Protein AF-A0A8T5A012-F1 (afdb_monomer_lite)

Radius of gyration: 18.13 Å; chains: 1; bounding box: 47×26×45 Å

Secondary structure (DSSP, 8-state):
--EEE-TTS-EEETTTTEEE-PPPTTS-HHHHHHHHHHHHHHHHHHHHHHHHHHHHHH---HHHHHHHHHHHHHHHHHHHHHHHHHT-

Sequence (88 aa):
PPLFQLKSGEIWCAKCQKRVVIVSEAEGEAAVKRELVWESLETTLIDKLSTMNDLLYSEADPERVKGIAEAISLLLGSIERLRRVRKS

pLDDT: mean 86.44, std 11.65, range [52.91, 98.38]

Foldseek 3Di:
DDWDQDPVRWIADPVVRDTDDDADPVQDPVNVVVVVVLVVVLVVLVVVLVVLVVVLVPDDDPVVNVVSVVVNVVSVVVNVVSVVVVVD

Structure (mmCIF, N/CA/C/O backbone):
data_AF-A0A8T5A012-F1
#
_entry.id   AF-A0A8T5A012-F1
#
loop_
_atom_site.group_PDB
_atom_site.id
_atom_site.type_symbol
_atom_site.label_atom_id
_atom_site.label_alt_id
_atom_site.label_comp_id
_atom_site.label_asym_id
_atom_site.label_entity_id
_atom_site.label_seq_id
_atom_site.pdbx_PDB_ins_code
_atom_site.Cartn_x
_atom_site.Cartn_y
_atom_site.Cartn_z
_atom_site.occupancy
_atom_site.B_iso_or_equiv
_atom_site.auth_seq_id
_atom_site.auth_comp_id
_atom_site.auth_asym_id
_atom_site.auth_atom_id
_atom_site.pdbx_PDB_model_num
ATOM 1 N N . PRO A 1 1 ? -30.885 -8.094 11.646 1.00 58.66 1 PRO A N 1
ATOM 2 C CA . PRO A 1 1 ? -30.286 -8.756 10.457 1.00 58.66 1 PRO A CA 1
ATOM 3 C C . PRO A 1 1 ? -29.203 -9.726 10.937 1.00 58.66 1 PRO A C 1
ATOM 5 O O . PRO A 1 1 ? -28.604 -9.412 11.962 1.00 58.66 1 PRO A O 1
ATOM 8 N N . PRO A 1 2 ? -28.971 -10.874 10.277 1.00 73.12 2 PRO A N 1
ATOM 9 C CA . PRO A 1 2 ? -27.975 -11.833 10.745 1.00 73.12 2 PRO A CA 1
ATOM 10 C C . PRO A 1 2 ? -26.568 -11.233 10.637 1.00 73.12 2 PRO A C 1
ATOM 12 O O . PRO A 1 2 ? -26.186 -10.698 9.592 1.00 73.12 2 PRO A O 1
ATOM 15 N N . LEU A 1 3 ? -25.839 -11.290 11.748 1.00 76.94 3 LEU A N 1
ATOM 16 C CA . LEU A 1 3 ? -24.427 -10.940 11.845 1.00 76.94 3 LEU A CA 1
ATOM 17 C C . LEU A 1 3 ? -23.622 -12.239 11.812 1.00 76.94 3 LEU A C 1
ATOM 19 O O . LEU A 1 3 ? -23.978 -13.198 12.493 1.00 76.94 3 LEU A O 1
ATOM 23 N N . PHE A 1 4 ? -22.558 -12.266 11.018 1.00 81.19 4 PHE A N 1
ATOM 24 C CA . PHE A 1 4 ? -21.675 -13.420 10.874 1.00 81.19 4 PHE A CA 1
ATOM 25 C C . PHE A 1 4 ? -20.309 -13.072 11.440 1.00 81.19 4 PHE A C 1
ATOM 27 O O . PHE A 1 4 ? -19.777 -12.021 11.107 1.00 81.19 4 PHE A O 1
ATOM 34 N N . GLN A 1 5 ? -19.726 -13.944 12.254 1.00 79.56 5 GLN A N 1
ATOM 35 C CA . GLN A 1 5 ? -18.325 -13.814 12.637 1.00 79.56 5 GLN A CA 1
ATOM 36 C C . GLN A 1 5 ? -17.472 -14.599 11.638 1.00 79.56 5 GLN A C 1
ATOM 38 O O . GLN A 1 5 ? -17.646 -15.808 11.474 1.00 79.56 5 GLN A O 1
ATOM 43 N N . LEU A 1 6 ? -16.592 -13.904 10.923 1.00 81.62 6 LEU A N 1
ATOM 44 C CA . LEU A 1 6 ? -15.638 -14.514 10.004 1.00 81.62 6 LEU A CA 1
ATOM 45 C C . LEU A 1 6 ? -14.520 -15.207 10.790 1.00 81.62 6 LEU A C 1
ATOM 47 O O . LEU A 1 6 ? -14.250 -14.876 11.944 1.00 81.62 6 LEU A O 1
ATOM 51 N N . LYS A 1 7 ? -13.815 -16.144 10.145 1.00 74.38 7 LYS A N 1
ATOM 52 C CA . LYS A 1 7 ? -12.643 -16.814 10.743 1.00 74.38 7 LYS A CA 1
ATOM 53 C C . LYS A 1 7 ? -11.503 -15.841 11.082 1.00 74.38 7 LYS A C 1
ATOM 55 O O . LYS A 1 7 ? -10.675 -16.168 11.920 1.00 74.38 7 LYS A O 1
ATOM 60 N N . SER A 1 8 ? -11.486 -14.659 10.459 1.00 73.25 8 SER A N 1
ATOM 61 C CA . SER A 1 8 ? -10.593 -13.537 10.781 1.00 73.25 8 SER A CA 1
ATOM 62 C C . SER A 1 8 ? -10.923 -12.852 12.116 1.00 73.25 8 SER A C 1
ATOM 64 O O . SER A 1 8 ? -10.138 -12.036 12.583 1.00 73.25 8 SER A O 1
ATOM 66 N N . GLY A 1 9 ? -12.074 -13.157 12.732 1.00 75.94 9 GLY A N 1
ATOM 67 C CA . GLY A 1 9 ? -12.578 -12.496 13.940 1.00 75.94 9 GLY A CA 1
ATOM 68 C C . GLY A 1 9 ? -13.494 -11.298 13.664 1.00 75.94 9 GLY A C 1
ATOM 69 O O . GLY A 1 9 ? -14.110 -10.776 14.590 1.00 75.94 9 GLY A O 1
ATOM 70 N N . GLU A 1 10 ? -13.641 -10.885 12.404 1.00 78.88 10 GLU A N 1
ATOM 71 C CA . GLU A 1 10 ? -14.481 -9.752 12.004 1.00 78.88 10 GLU A CA 1
ATOM 72 C C . GLU A 1 10 ? -15.973 -10.099 12.031 1.00 78.88 10 GLU A C 1
ATOM 74 O O . GLU A 1 10 ? -16.374 -11.194 11.633 1.00 78.88 10 GLU A O 1
ATOM 79 N N . ILE A 1 11 ? -16.817 -9.145 12.433 1.00 82.62 11 ILE A N 1
ATOM 80 C CA . ILE A 1 11 ? -18.272 -9.286 12.331 1.00 82.62 11 ILE A CA 1
ATOM 81 C C . ILE A 1 11 ? -18.730 -8.683 11.001 1.00 82.62 11 ILE A C 1
ATOM 83 O O . ILE A 1 11 ? -18.431 -7.536 10.680 1.00 82.62 11 ILE A O 1
ATOM 87 N N . TRP A 1 12 ? -19.474 -9.448 10.212 1.00 83.38 12 TRP A N 1
ATOM 88 C CA . TRP A 1 12 ? -19.956 -9.077 8.889 1.00 83.38 12 TRP A CA 1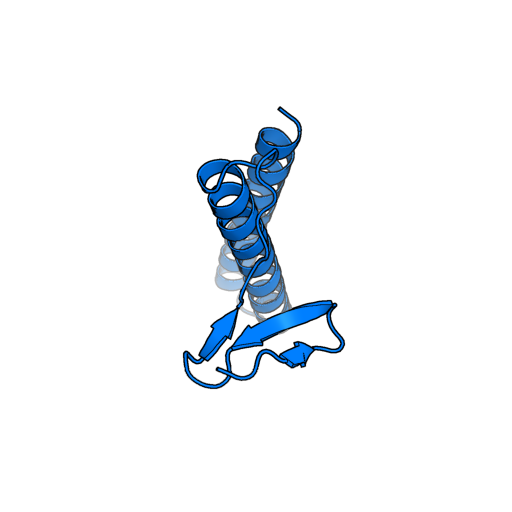
ATOM 89 C C . TRP A 1 12 ? -21.482 -9.067 8.845 1.00 83.38 12 TRP A C 1
ATOM 91 O O . TRP A 1 12 ? -22.143 -10.024 9.254 1.00 83.38 12 TRP A O 1
ATOM 101 N N . CYS A 1 13 ? -22.069 -7.998 8.306 1.00 80.31 13 CYS A N 1
ATOM 102 C CA . CYS A 1 13 ? -23.500 -7.960 8.016 1.00 80.31 13 CYS A CA 1
ATOM 103 C C . CYS A 1 13 ? -23.737 -8.341 6.552 1.00 80.31 13 CYS A C 1
ATOM 105 O O . CYS A 1 13 ? -23.530 -7.521 5.658 1.00 80.31 13 CYS A O 1
ATOM 107 N N . ALA A 1 14 ? -24.249 -9.550 6.297 1.00 76.50 14 ALA A N 1
ATOM 108 C CA . ALA A 1 14 ? -24.522 -10.016 4.932 1.00 76.50 14 ALA A CA 1
ATOM 109 C C . ALA A 1 14 ? -25.593 -9.182 4.204 1.00 76.50 14 ALA A C 1
ATOM 111 O O . ALA A 1 14 ? -25.567 -9.075 2.983 1.00 76.50 14 ALA A O 1
ATOM 112 N N . LYS A 1 15 ? -26.511 -8.545 4.948 1.00 76.06 15 LYS A N 1
ATOM 113 C CA . LYS A 1 15 ? -27.555 -7.679 4.372 1.00 76.06 15 LYS A CA 1
ATOM 114 C C . LYS A 1 15 ? -27.001 -6.340 3.872 1.00 76.06 15 LYS A C 1
ATOM 116 O O . LYS A 1 15 ? -27.496 -5.806 2.890 1.00 76.06 15 LYS A O 1
ATOM 121 N N . CYS A 1 16 ? -26.018 -5.781 4.574 1.00 79.25 16 CYS A N 1
ATOM 122 C CA . CYS A 1 16 ? -25.441 -4.472 4.258 1.00 79.25 16 CYS A CA 1
ATOM 123 C C . CYS A 1 16 ? -24.098 -4.568 3.526 1.00 79.25 16 CYS A C 1
ATOM 125 O O . CYS A 1 16 ? -23.553 -3.528 3.176 1.00 79.25 16 CYS A O 1
ATOM 127 N N . GLN A 1 17 ? -23.557 -5.783 3.368 1.00 75.69 17 GLN A N 1
ATOM 128 C CA . GLN A 1 17 ? -22.239 -6.061 2.790 1.00 75.69 17 GLN A CA 1
ATOM 129 C C . GLN A 1 17 ? -21.125 -5.185 3.383 1.00 75.69 17 GLN A C 1
ATOM 131 O O . GLN A 1 17 ? -20.297 -4.633 2.667 1.00 75.69 17 GLN A O 1
ATOM 136 N N . LYS A 1 18 ? -21.127 -5.031 4.712 1.00 78.38 18 LYS A N 1
ATOM 137 C CA . LYS A 1 18 ? -20.142 -4.212 5.427 1.00 78.38 18 LYS A CA 1
ATOM 138 C C . LYS A 1 18 ? -19.658 -4.882 6.707 1.00 78.38 18 LYS A C 1
ATOM 140 O O . LYS A 1 18 ? -20.428 -5.597 7.363 1.00 78.38 18 LYS A O 1
ATOM 145 N N . ARG A 1 19 ? -18.411 -4.573 7.080 1.00 78.31 19 ARG A N 1
ATOM 146 C CA . ARG A 1 19 ? -17.823 -4.889 8.389 1.00 78.31 19 ARG A CA 1
ATOM 147 C C . ARG A 1 19 ? -18.588 -4.129 9.477 1.00 78.31 19 ARG A C 1
ATOM 149 O O . ARG A 1 19 ? -18.887 -2.943 9.338 1.00 78.31 19 ARG A O 1
ATOM 156 N N . VAL A 1 20 ? -18.954 -4.843 10.531 1.00 79.06 20 VAL A N 1
ATOM 157 C CA . VAL A 1 20 ? -19.638 -4.349 11.725 1.00 79.06 20 VAL A CA 1
ATOM 158 C C . VAL A 1 20 ? -18.648 -4.418 12.874 1.00 79.06 20 VAL A C 1
ATOM 160 O O . VAL A 1 20 ? -17.936 -5.406 13.029 1.00 79.06 20 VAL A O 1
ATOM 163 N N . VAL A 1 21 ? -18.607 -3.364 13.679 1.00 74.69 21 VAL A N 1
ATOM 164 C CA . VAL A 1 21 ? -17.742 -3.282 14.855 1.00 74.69 21 VAL A CA 1
ATOM 165 C C . VAL A 1 21 ? -18.629 -2.961 16.045 1.00 74.69 21 VAL A C 1
ATOM 167 O O . VAL A 1 21 ? -19.481 -2.076 15.954 1.00 74.69 21 VAL A O 1
ATOM 170 N N . ILE A 1 22 ? -18.485 -3.734 17.121 1.00 71.50 22 ILE A N 1
ATOM 171 C CA . ILE A 1 22 ? -19.2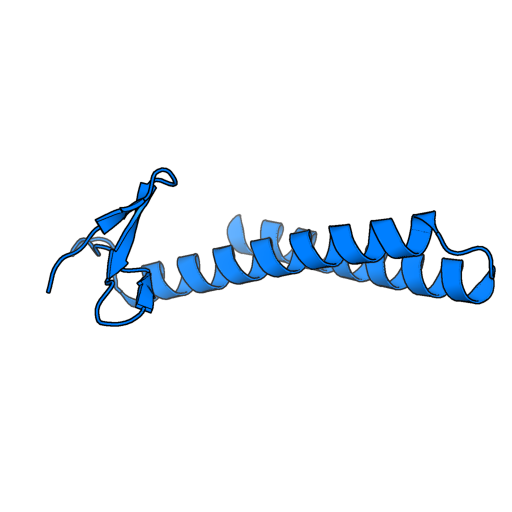05 -3.498 18.372 1.00 71.50 22 ILE A CA 1
ATOM 172 C C . ILE A 1 22 ? -18.397 -2.466 19.146 1.00 71.50 22 ILE A C 1
ATOM 174 O O . ILE A 1 22 ? -17.223 -2.685 19.422 1.00 71.50 22 ILE A O 1
ATOM 178 N N . VAL A 1 23 ? -19.029 -1.338 19.446 1.00 65.62 23 VAL A N 1
ATOM 179 C CA . VAL A 1 23 ? -18.414 -0.218 20.153 1.00 65.62 23 VAL A CA 1
ATOM 180 C C . VAL A 1 23 ? -18.878 -0.273 21.604 1.00 65.62 23 VAL A C 1
ATOM 182 O O . VAL A 1 23 ? -20.083 -0.333 21.857 1.00 65.62 23 VAL A O 1
ATOM 185 N N . SER A 1 24 ? -17.940 -0.300 22.550 1.00 63.56 24 SER A N 1
ATOM 186 C CA . SER A 1 24 ? -18.256 -0.164 23.974 1.00 63.56 24 SER A CA 1
ATOM 187 C C . SER A 1 24 ? -18.479 1.313 24.325 1.00 63.56 24 SER A C 1
ATOM 189 O O . SER A 1 24 ? -17.881 2.186 23.709 1.00 63.56 24 SER A O 1
ATOM 191 N N . GLU A 1 25 ? -19.311 1.629 25.322 1.00 64.38 25 GLU A N 1
ATOM 192 C CA . GLU A 1 25 ? -19.555 3.027 25.746 1.00 64.38 25 GLU A CA 1
ATOM 193 C C . GLU A 1 25 ? -18.265 3.772 26.156 1.00 64.38 25 GLU A C 1
ATOM 195 O O . GLU A 1 25 ? -18.188 4.994 26.044 1.00 64.38 25 GLU A O 1
ATOM 200 N N . ALA A 1 26 ? -17.240 3.034 26.597 1.00 62.22 26 ALA A N 1
ATOM 201 C CA . ALA A 1 26 ? -15.928 3.565 26.964 1.00 62.22 26 ALA A CA 1
ATOM 202 C C . ALA A 1 26 ? -15.051 3.925 25.746 1.00 62.22 26 ALA A C 1
ATOM 204 O O . ALA A 1 26 ? -14.214 4.824 25.825 1.00 62.22 26 ALA A O 1
ATOM 205 N N . GLU A 1 27 ? -15.246 3.253 24.612 1.00 62.09 27 GLU A N 1
ATOM 206 C CA . GLU A 1 27 ? -14.541 3.507 23.357 1.00 62.09 27 GLU A CA 1
ATOM 207 C C . GLU A 1 27 ? -15.436 4.362 22.457 1.00 62.09 27 GLU A C 1
ATOM 209 O O . GLU A 1 27 ? -16.293 3.857 21.747 1.00 62.09 27 GLU A O 1
ATOM 214 N N . GLY A 1 28 ? -15.281 5.686 22.466 1.00 74.50 28 GLY A N 1
ATOM 215 C CA . GLY A 1 28 ? -16.148 6.550 21.653 1.00 74.50 28 GLY A CA 1
ATOM 216 C C . GLY A 1 28 ? -16.120 6.199 20.153 1.00 74.50 28 GLY A C 1
ATOM 217 O O . GLY A 1 28 ? -15.056 5.928 19.591 1.00 74.50 28 GLY A O 1
ATOM 218 N N . GLU A 1 29 ? -17.267 6.290 19.464 1.00 73.81 29 GLU A N 1
ATOM 219 C CA . GLU A 1 29 ? -17.406 5.958 18.028 1.00 73.81 29 GLU A CA 1
ATOM 220 C C . GLU A 1 29 ? -16.344 6.615 17.129 1.00 73.81 29 GLU A C 1
ATOM 222 O O . GLU A 1 29 ? -15.904 6.037 16.134 1.00 73.81 29 GLU A O 1
ATOM 227 N N . ALA A 1 30 ? -15.928 7.841 17.461 1.00 75.31 30 ALA A N 1
ATOM 228 C CA . ALA A 1 30 ? -14.902 8.568 16.722 1.00 75.31 30 ALA A CA 1
ATOM 229 C C . ALA A 1 30 ? -13.512 7.922 16.847 1.00 75.31 30 ALA A C 1
ATOM 231 O O . ALA A 1 30 ? -12.751 7.938 15.882 1.00 75.31 30 ALA A O 1
ATOM 232 N N . ALA A 1 31 ? -13.176 7.351 18.006 1.00 77.25 31 ALA A N 1
ATOM 233 C CA . ALA A 1 31 ? -11.918 6.640 18.212 1.00 77.25 31 ALA A CA 1
ATOM 234 C C . ALA A 1 31 ? -11.894 5.335 17.408 1.00 77.25 31 ALA A C 1
ATOM 236 O O . ALA A 1 31 ? -10.942 5.099 16.670 1.00 77.25 31 ALA A O 1
ATOM 237 N N . VAL A 1 32 ? -12.988 4.567 17.442 1.00 80.62 32 VAL A N 1
ATOM 238 C CA . VAL A 1 32 ? -13.123 3.331 16.653 1.00 80.62 32 VAL A CA 1
ATOM 239 C C . VAL A 1 32 ? -13.065 3.616 15.151 1.00 80.62 32 VAL A C 1
ATOM 241 O O . VAL A 1 32 ? -12.357 2.932 14.416 1.00 80.62 32 VAL A O 1
ATOM 244 N N . LYS A 1 33 ? -13.750 4.663 14.668 1.00 80.31 33 LYS A N 1
ATOM 245 C CA . LYS A 1 33 ? -13.661 5.075 13.255 1.00 80.31 33 LYS A CA 1
ATOM 246 C C . LYS A 1 33 ? -12.235 5.445 12.850 1.00 80.31 33 LYS A C 1
ATOM 248 O O . LYS A 1 33 ? -11.822 5.082 11.753 1.00 80.31 33 LYS A O 1
ATOM 253 N N . ARG A 1 34 ? -11.493 6.156 13.707 1.00 81.31 34 ARG A N 1
ATOM 254 C CA . ARG A 1 34 ? -10.087 6.491 13.441 1.00 81.31 34 ARG A CA 1
ATOM 255 C C . ARG A 1 34 ? -9.229 5.235 13.326 1.00 81.31 34 ARG A C 1
ATOM 257 O O . ARG A 1 34 ? -8.504 5.130 12.345 1.00 81.31 34 ARG A O 1
ATOM 264 N N . GLU A 1 35 ? -9.367 4.285 14.250 1.00 84.19 35 GLU A N 1
ATOM 265 C CA . GLU A 1 35 ? -8.603 3.030 14.214 1.00 84.19 35 GLU A CA 1
ATOM 266 C C . GLU A 1 35 ? -8.903 2.224 12.942 1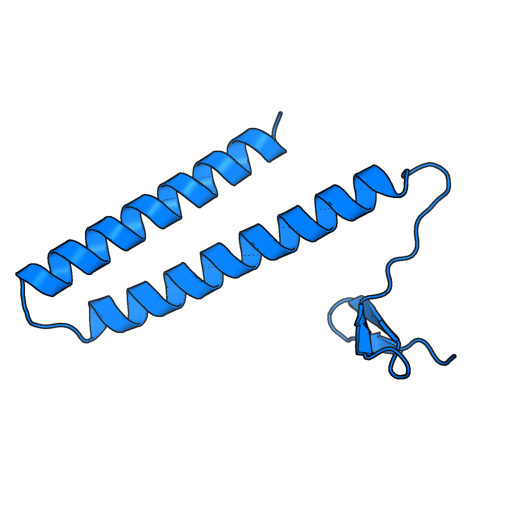.00 84.19 35 GLU A C 1
ATOM 268 O O . GLU A 1 35 ? -7.987 1.777 12.264 1.00 84.19 35 GLU A O 1
ATOM 273 N N . LEU A 1 36 ? -10.172 2.124 12.533 1.00 85.50 36 LEU A N 1
ATOM 274 C CA . LEU A 1 36 ? -10.552 1.403 11.310 1.00 85.50 36 LEU A CA 1
ATOM 275 C C . LEU A 1 36 ? -9.993 2.045 10.037 1.00 85.50 36 LEU A C 1
ATOM 277 O O . LEU A 1 36 ? -9.513 1.347 9.144 1.00 85.50 36 LEU A O 1
ATOM 281 N N . VAL A 1 37 ? -10.064 3.376 9.934 1.00 88.00 37 VAL A N 1
ATOM 282 C CA . VAL A 1 37 ? -9.464 4.106 8.806 1.00 88.00 37 VAL A CA 1
ATOM 283 C C . VAL A 1 37 ? -7.953 3.891 8.793 1.00 88.00 37 VAL A C 1
ATOM 285 O O . VAL A 1 37 ? -7.362 3.732 7.726 1.00 88.00 37 VAL A O 1
ATOM 288 N N . TRP A 1 38 ? -7.340 3.840 9.973 1.00 89.06 38 TRP A N 1
ATOM 289 C CA . TRP A 1 38 ? -5.916 3.598 10.127 1.00 89.06 38 TRP A CA 1
ATOM 290 C C . TRP A 1 38 ? -5.496 2.200 9.675 1.00 89.06 38 TRP A C 1
ATOM 292 O O . TRP A 1 38 ? -4.605 2.080 8.837 1.00 89.06 38 TRP A O 1
ATOM 302 N N . GLU A 1 39 ? -6.177 1.159 10.159 1.00 88.69 39 GLU A N 1
ATOM 303 C CA . GLU A 1 39 ? -5.970 -0.233 9.740 1.00 88.69 39 GLU A CA 1
ATOM 304 C C . GLU A 1 39 ? -6.130 -0.385 8.223 1.00 88.69 39 GLU A C 1
ATOM 306 O O . GLU A 1 39 ? -5.304 -1.014 7.556 1.00 88.69 39 GLU A O 1
ATOM 311 N N . SER A 1 40 ? -7.176 0.228 7.658 1.00 91.25 40 SER A N 1
ATOM 312 C CA . SER A 1 40 ? -7.436 0.186 6.219 1.00 91.25 40 SER A CA 1
ATOM 313 C C . SER A 1 40 ? -6.316 0.852 5.419 1.00 91.25 40 SER A C 1
ATOM 315 O O . SER A 1 40 ? -5.941 0.352 4.355 1.00 91.25 40 SER A O 1
ATOM 317 N N . LEU A 1 41 ? -5.782 1.974 5.906 1.00 93.56 41 LEU A N 1
ATOM 318 C CA . LEU A 1 41 ? -4.691 2.685 5.247 1.00 93.56 41 LEU A CA 1
ATOM 319 C C . LEU A 1 41 ? -3.377 1.900 5.334 1.00 93.56 41 LEU A C 1
ATOM 321 O O . LEU A 1 41 ? -2.677 1.792 4.329 1.00 93.56 41 LEU A O 1
ATOM 325 N N . GLU A 1 42 ? -3.066 1.314 6.494 1.00 92.31 42 GLU A N 1
ATOM 326 C CA . GLU A 1 42 ? -1.887 0.458 6.670 1.00 92.31 42 GLU A CA 1
ATOM 327 C C . GLU A 1 42 ? -1.933 -0.739 5.714 1.00 92.31 42 GLU A C 1
ATOM 329 O O . GLU A 1 42 ? -0.976 -0.976 4.976 1.00 92.31 42 GLU A O 1
ATOM 334 N N . THR A 1 43 ? -3.080 -1.420 5.653 1.00 93.62 43 THR A N 1
ATOM 335 C CA . THR A 1 43 ? -3.309 -2.552 4.740 1.00 93.62 43 THR A CA 1
ATOM 336 C C . THR A 1 43 ? -3.112 -2.131 3.281 1.00 93.62 43 THR A C 1
ATOM 338 O O . THR A 1 43 ? -2.343 -2.754 2.555 1.00 93.62 43 THR A O 1
ATOM 341 N N . THR A 1 44 ? -3.708 -1.006 2.869 1.00 96.00 44 THR A N 1
ATOM 342 C CA . THR A 1 44 ? -3.588 -0.494 1.491 1.00 96.00 44 THR A CA 1
ATOM 343 C C . THR A 1 44 ? -2.135 -0.208 1.102 1.00 96.00 44 THR A C 1
ATOM 345 O O . THR A 1 44 ? -1.716 -0.506 -0.018 1.00 96.00 44 THR A O 1
ATOM 348 N N . LEU A 1 45 ? -1.349 0.382 2.009 1.00 96.00 45 LEU A N 1
ATOM 349 C CA . LEU A 1 45 ? 0.061 0.681 1.752 1.00 96.00 45 LEU A CA 1
ATOM 350 C C . LEU A 1 45 ? 0.899 -0.598 1.620 1.00 96.00 45 LEU A C 1
ATOM 352 O O . LEU A 1 45 ? 1.769 -0.655 0.751 1.00 96.00 45 LEU A O 1
ATOM 356 N N . ILE A 1 46 ? 0.623 -1.616 2.439 1.00 95.81 46 ILE A N 1
ATOM 357 C CA . ILE A 1 46 ? 1.292 -2.924 2.370 1.00 95.81 46 ILE A CA 1
ATOM 358 C C . ILE A 1 46 ? 0.954 -3.638 1.055 1.00 95.81 46 ILE A C 1
ATOM 360 O O . ILE A 1 46 ? 1.864 -4.080 0.354 1.00 95.81 46 ILE A O 1
ATOM 364 N N . ASP A 1 47 ? -0.321 -3.684 0.667 1.00 97.44 47 ASP A N 1
ATOM 365 C CA . ASP A 1 47 ? -0.751 -4.310 -0.590 1.00 97.44 47 ASP A CA 1
ATOM 366 C C . ASP A 1 47 ? -0.118 -3.619 -1.804 1.00 97.44 47 ASP A C 1
ATOM 368 O O . ASP A 1 47 ? 0.343 -4.260 -2.759 1.00 97.44 47 ASP A O 1
ATOM 372 N N . LYS A 1 48 ? -0.028 -2.282 -1.757 1.00 97.75 48 LYS A N 1
ATOM 373 C CA . LYS A 1 48 ? 0.625 -1.517 -2.819 1.00 97.75 48 LYS A CA 1
ATOM 374 C C . LYS A 1 48 ? 2.125 -1.782 -2.870 1.00 97.75 48 LYS A C 1
ATOM 376 O O . LYS A 1 48 ? 2.667 -1.890 -3.968 1.00 97.75 48 LYS A O 1
ATOM 381 N N . LEU A 1 49 ? 2.780 -1.920 -1.717 1.00 97.56 49 LEU A N 1
ATOM 382 C CA . LEU A 1 49 ? 4.193 -2.279 -1.629 1.00 97.56 49 LEU A CA 1
ATOM 383 C C . LEU A 1 49 ? 4.455 -3.661 -2.243 1.00 97.56 49 LEU A C 1
ATOM 385 O O . LEU A 1 49 ? 5.382 -3.792 -3.037 1.00 97.56 49 LEU A O 1
ATOM 389 N N . SER A 1 50 ? 3.604 -4.652 -1.951 1.00 97.38 50 SER A N 1
ATOM 390 C CA . SER A 1 50 ? 3.677 -5.983 -2.574 1.00 97.38 50 SER A CA 1
ATOM 391 C C . SER A 1 50 ? 3.549 -5.893 -4.094 1.00 97.38 50 SER A C 1
ATOM 393 O O . SER A 1 50 ? 4.386 -6.416 -4.819 1.00 97.38 50 SER A O 1
ATOM 395 N N . THR A 1 51 ? 2.559 -5.141 -4.584 1.00 97.81 51 THR A N 1
ATOM 396 C CA . THR A 1 51 ? 2.358 -4.938 -6.029 1.00 97.81 51 THR A CA 1
ATOM 397 C C . THR A 1 51 ? 3.585 -4.299 -6.691 1.00 97.81 51 THR A C 1
ATOM 399 O O . THR A 1 51 ? 3.986 -4.694 -7.782 1.00 97.81 51 THR A O 1
ATOM 402 N N . MET A 1 52 ? 4.186 -3.288 -6.055 1.00 97.62 52 MET A N 1
ATOM 403 C CA . MET A 1 52 ? 5.389 -2.633 -6.580 1.00 97.62 52 MET A CA 1
ATOM 404 C C . MET A 1 52 ? 6.602 -3.567 -6.569 1.00 97.62 52 MET A C 1
ATOM 406 O O . MET A 1 52 ? 7.402 -3.517 -7.499 1.00 97.62 52 MET A O 1
ATOM 410 N N . ASN A 1 53 ? 6.731 -4.424 -5.554 1.00 97.50 53 ASN A N 1
ATOM 411 C CA . ASN A 1 53 ? 7.787 -5.430 -5.490 1.00 97.50 53 ASN A CA 1
ATOM 412 C C . ASN A 1 53 ? 7.688 -6.431 -6.651 1.00 97.50 53 ASN A C 1
ATOM 414 O O . ASN A 1 53 ? 8.697 -6.716 -7.293 1.00 97.50 53 ASN A O 1
ATOM 418 N N . ASP A 1 54 ? 6.481 -6.907 -6.962 1.00 98.19 54 ASP A N 1
ATOM 419 C CA . ASP A 1 54 ? 6.262 -7.829 -8.082 1.00 98.19 54 ASP A CA 1
ATOM 420 C C . ASP A 1 54 ? 6.608 -7.173 -9.428 1.00 98.19 54 ASP A C 1
ATOM 422 O O . ASP A 1 54 ? 7.258 -7.785 -10.276 1.00 98.19 54 ASP A O 1
ATOM 426 N N . LEU A 1 55 ? 6.248 -5.893 -9.604 1.00 97.81 55 LEU A N 1
ATOM 427 C CA . LEU A 1 55 ? 6.652 -5.125 -10.785 1.00 97.81 55 LEU A CA 1
ATOM 428 C C . LEU A 1 55 ? 8.172 -4.987 -10.875 1.00 97.81 55 LEU A C 1
ATOM 430 O O . LEU A 1 55 ? 8.730 -5.254 -11.936 1.00 97.81 55 LEU A O 1
ATOM 434 N N . LEU A 1 56 ? 8.832 -4.616 -9.772 1.00 97.88 56 LEU A N 1
ATOM 435 C CA . LEU A 1 56 ? 10.285 -4.454 -9.718 1.00 97.88 56 LEU A CA 1
ATOM 436 C C . LEU A 1 56 ? 11.011 -5.753 -10.079 1.00 97.88 56 LEU A C 1
ATOM 438 O O . LEU A 1 56 ? 11.988 -5.715 -10.816 1.00 97.88 56 LEU A O 1
ATOM 442 N N . TYR A 1 57 ? 10.521 -6.891 -9.582 1.00 97.50 57 TYR A N 1
ATOM 443 C CA . TYR A 1 57 ? 11.099 -8.206 -9.856 1.00 97.50 57 TYR A CA 1
ATOM 444 C C . TYR A 1 57 ? 11.092 -8.554 -11.351 1.00 97.50 57 TYR A C 1
ATOM 446 O O . TYR A 1 57 ? 12.026 -9.180 -11.847 1.00 97.50 57 TYR A O 1
ATOM 454 N N . SER A 1 58 ? 10.036 -8.159 -12.065 1.00 97.50 58 SER A N 1
ATOM 455 C CA . SER A 1 58 ? 9.852 -8.475 -13.487 1.00 97.50 58 SER A CA 1
ATOM 456 C C . SER A 1 58 ? 10.424 -7.436 -14.460 1.00 97.50 58 SER A C 1
ATOM 458 O O . SER A 1 58 ? 10.471 -7.696 -15.662 1.00 97.50 58 SER A O 1
ATOM 460 N N . GLU A 1 59 ? 10.824 -6.260 -13.974 1.00 97.81 59 GLU A N 1
ATOM 461 C CA . GLU A 1 59 ? 11.259 -5.147 -14.817 1.00 97.81 59 GLU A CA 1
ATOM 462 C C . GLU A 1 59 ? 12.746 -5.256 -15.182 1.00 97.81 59 GLU A C 1
ATOM 464 O O . GLU A 1 59 ? 13.593 -5.543 -14.338 1.00 97.81 59 GLU A O 1
ATOM 469 N N . ALA A 1 60 ? 13.066 -4.988 -16.449 1.00 96.88 60 ALA A N 1
ATOM 470 C CA . ALA A 1 60 ? 14.432 -5.037 -16.970 1.00 96.88 60 ALA A CA 1
ATOM 471 C C . ALA A 1 60 ? 14.931 -3.669 -17.455 1.00 96.88 60 ALA A C 1
ATOM 473 O O . ALA A 1 60 ? 16.140 -3.480 -17.597 1.00 96.88 60 ALA A O 1
ATOM 474 N N . ASP A 1 61 ? 14.024 -2.720 -17.712 1.00 98.19 61 ASP A N 1
ATOM 475 C CA . ASP A 1 61 ? 14.392 -1.365 -18.107 1.00 98.19 61 ASP A CA 1
ATOM 476 C C . ASP A 1 61 ? 14.949 -0.578 -16.900 1.00 98.19 61 ASP A C 1
ATOM 478 O O . ASP A 1 61 ? 14.226 -0.374 -15.919 1.00 98.19 61 ASP A O 1
ATOM 482 N N . PRO A 1 62 ? 16.212 -0.105 -16.941 1.00 97.19 62 PRO A N 1
ATOM 483 C CA . PRO A 1 62 ? 16.844 0.548 -15.793 1.00 97.19 62 PRO A CA 1
ATOM 484 C C . PRO A 1 62 ? 16.137 1.821 -15.306 1.00 97.19 62 PRO A C 1
ATOM 486 O O . PRO A 1 62 ? 16.100 2.076 -14.100 1.00 97.19 62 PRO A O 1
ATOM 489 N N .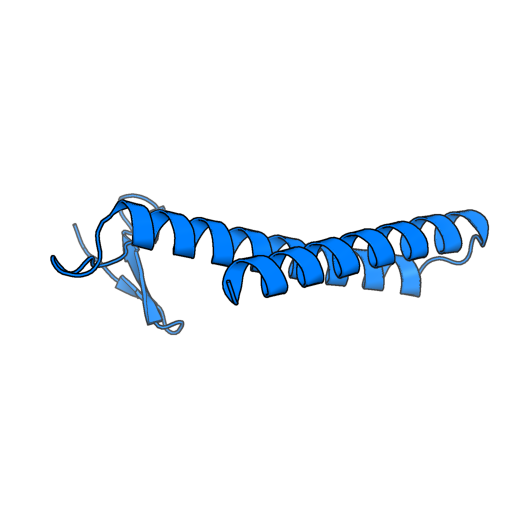 GLU A 1 63 ? 15.557 2.614 -16.211 1.00 97.75 63 GLU A N 1
ATOM 490 C CA . GLU A 1 63 ? 14.842 3.841 -15.840 1.00 97.75 63 GLU A CA 1
ATOM 491 C C . GLU A 1 63 ? 13.521 3.508 -15.13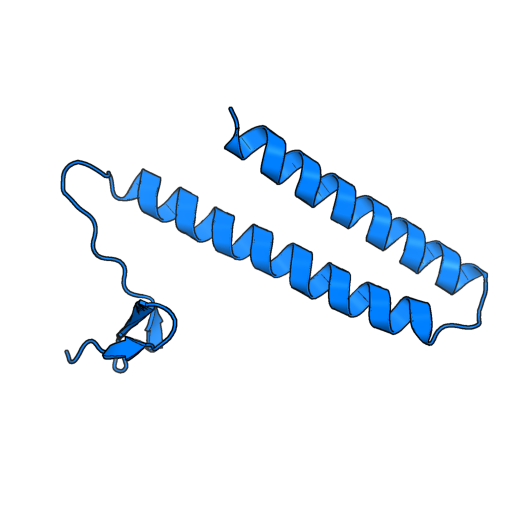9 1.00 97.75 63 GLU A C 1
ATOM 493 O O . GLU A 1 63 ? 13.171 4.113 -14.121 1.00 97.75 63 GLU A O 1
ATOM 498 N N . ARG A 1 64 ? 12.810 2.480 -15.612 1.00 97.94 64 ARG A N 1
ATOM 499 C CA . ARG A 1 64 ? 11.594 1.986 -14.952 1.00 97.94 64 ARG A CA 1
ATOM 500 C C . ARG A 1 64 ? 11.898 1.338 -13.606 1.00 97.94 64 ARG A C 1
ATOM 502 O O . ARG A 1 64 ? 11.183 1.618 -12.645 1.00 97.94 64 ARG A O 1
ATOM 509 N N . VAL A 1 65 ? 12.970 0.547 -13.501 1.00 98.38 65 VAL A N 1
ATOM 510 C CA . VAL A 1 65 ? 13.458 -0.018 -12.227 1.00 98.38 65 VAL A CA 1
ATOM 511 C C . VAL A 1 65 ? 13.680 1.094 -11.205 1.00 98.38 65 VAL A C 1
ATOM 513 O O . VAL A 1 65 ? 13.190 1.003 -10.076 1.00 98.38 65 VAL A O 1
ATOM 516 N N . LYS A 1 66 ? 14.361 2.174 -11.604 1.00 98.31 66 LYS A N 1
ATOM 517 C CA . LYS A 1 66 ? 14.598 3.332 -10.738 1.00 98.31 66 LYS A CA 1
ATOM 518 C C . LYS A 1 66 ? 13.287 3.975 -10.279 1.00 98.31 66 LYS A C 1
ATOM 520 O O . LYS A 1 66 ? 13.107 4.177 -9.080 1.00 98.31 66 LYS A O 1
ATOM 525 N N . GLY A 1 67 ? 12.351 4.226 -11.196 1.00 98.31 67 GLY A N 1
ATOM 526 C CA . GLY A 1 67 ? 11.045 4.799 -10.854 1.00 98.31 67 GLY A CA 1
ATOM 527 C C . GLY A 1 67 ? 10.231 3.930 -9.886 1.00 98.31 67 GLY A C 1
ATOM 528 O O . GLY A 1 67 ? 9.617 4.445 -8.949 1.00 98.31 67 GLY A O 1
ATOM 529 N N . ILE A 1 68 ? 10.261 2.603 -10.053 1.00 98.25 68 ILE A N 1
ATOM 530 C CA . ILE A 1 68 ? 9.589 1.670 -9.136 1.00 98.25 68 ILE A CA 1
ATOM 531 C C . ILE A 1 68 ? 10.270 1.685 -7.758 1.00 98.25 68 ILE A C 1
ATOM 533 O O . ILE A 1 68 ? 9.583 1.754 -6.737 1.00 98.25 68 ILE A O 1
ATOM 537 N N . ALA A 1 69 ? 11.604 1.678 -7.701 1.00 97.88 69 ALA A N 1
ATOM 538 C CA . ALA A 1 69 ? 12.354 1.737 -6.444 1.00 97.88 69 ALA A CA 1
ATOM 539 C C . ALA A 1 69 ? 12.121 3.053 -5.672 1.00 97.88 69 ALA A C 1
ATOM 541 O O . ALA A 1 69 ? 11.993 3.048 -4.441 1.00 97.88 69 ALA A O 1
ATOM 542 N N . GLU A 1 70 ? 12.005 4.180 -6.377 1.00 98.31 70 GLU A N 1
ATOM 543 C CA . GLU A 1 70 ? 11.630 5.472 -5.791 1.00 98.31 70 GLU A CA 1
ATOM 544 C C . GLU A 1 70 ? 10.205 5.429 -5.218 1.00 98.31 70 GLU A C 1
ATOM 546 O O . GLU A 1 70 ? 9.981 5.841 -4.075 1.00 98.31 70 GLU A O 1
ATOM 551 N N . ALA A 1 71 ? 9.247 4.854 -5.952 1.00 98.06 71 ALA A N 1
ATOM 552 C CA . ALA A 1 71 ? 7.877 4.679 -5.472 1.00 98.06 71 ALA A CA 1
ATOM 553 C C . ALA A 1 71 ? 7.801 3.781 -4.222 1.00 98.06 71 ALA A C 1
ATOM 555 O O . ALA A 1 71 ? 7.117 4.121 -3.255 1.00 98.06 71 ALA A O 1
ATOM 556 N N . ILE A 1 72 ? 8.545 2.671 -4.200 1.00 98.19 72 ILE A N 1
ATOM 557 C CA . ILE A 1 72 ? 8.688 1.788 -3.029 1.00 98.19 72 ILE A CA 1
ATOM 558 C C . ILE A 1 72 ? 9.234 2.572 -1.831 1.00 98.19 72 ILE A C 1
ATOM 560 O O . ILE A 1 72 ? 8.687 2.485 -0.732 1.00 98.19 72 ILE A O 1
ATOM 564 N N . SER A 1 73 ? 10.266 3.389 -2.043 1.00 97.88 73 SER A N 1
ATOM 565 C CA . SER A 1 73 ? 10.868 4.210 -0.986 1.00 97.88 73 SER A CA 1
ATOM 566 C C . SER A 1 73 ? 9.865 5.210 -0.391 1.00 97.88 73 SER A C 1
ATOM 568 O O . SER A 1 73 ? 9.793 5.374 0.830 1.00 97.88 73 SER A O 1
ATOM 570 N N . LEU A 1 74 ? 9.029 5.832 -1.228 1.00 97.75 74 LEU A N 1
ATOM 571 C CA . LEU A 1 74 ? 7.954 6.729 -0.786 1.00 97.75 74 LEU A CA 1
ATOM 572 C C . LEU A 1 74 ? 6.864 5.996 0.014 1.00 97.75 74 LEU A C 1
ATOM 574 O O . LEU A 1 74 ? 6.374 6.523 1.021 1.00 97.75 74 LEU A O 1
ATOM 578 N N . LEU A 1 75 ? 6.498 4.778 -0.395 1.00 97.25 75 LEU A N 1
ATOM 579 C CA . LEU A 1 75 ? 5.535 3.942 0.331 1.00 97.25 75 LEU A CA 1
ATOM 580 C 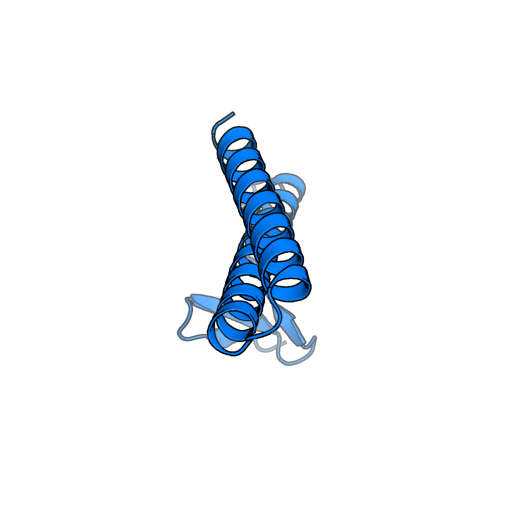C . LEU A 1 75 ? 6.078 3.533 1.704 1.00 97.25 75 LEU A C 1
ATOM 582 O O . LEU A 1 75 ? 5.378 3.682 2.705 1.00 97.25 75 LEU A O 1
ATOM 586 N N . LEU A 1 76 ? 7.342 3.107 1.779 1.00 96.75 76 LEU A N 1
ATOM 587 C CA . LEU A 1 76 ? 8.010 2.791 3.045 1.00 96.75 76 LEU A CA 1
ATOM 588 C C . LEU A 1 76 ? 8.049 4.004 3.983 1.00 96.75 76 LEU A C 1
ATOM 590 O O . LEU A 1 76 ? 7.703 3.882 5.159 1.00 96.75 76 LEU A O 1
ATOM 594 N N . GLY A 1 77 ? 8.382 5.187 3.460 1.00 96.69 77 GLY A N 1
ATOM 595 C CA . GLY A 1 77 ? 8.343 6.431 4.232 1.00 96.69 77 GLY A CA 1
ATOM 596 C C . GLY A 1 77 ? 6.937 6.774 4.737 1.00 96.69 77 GLY A C 1
ATOM 597 O O . GLY A 1 77 ? 6.773 7.251 5.860 1.00 96.69 77 GLY A O 1
ATOM 598 N N . SER A 1 78 ? 5.904 6.489 3.943 1.00 95.25 78 SER A N 1
ATOM 599 C CA . SER A 1 78 ? 4.504 6.672 4.346 1.00 95.25 78 SER A CA 1
ATOM 600 C C . SER A 1 78 ? 4.111 5.723 5.483 1.00 95.25 78 SER A C 1
ATOM 602 O O . SER A 1 78 ? 3.511 6.167 6.461 1.00 95.25 78 SER A O 1
ATOM 604 N N . ILE A 1 79 ? 4.520 4.451 5.414 1.00 93.75 79 ILE A N 1
ATOM 605 C CA . ILE A 1 79 ? 4.302 3.459 6.481 1.00 93.75 79 ILE A CA 1
ATOM 606 C C . ILE A 1 79 ? 5.034 3.864 7.763 1.00 93.75 79 ILE A C 1
ATOM 608 O O . ILE A 1 79 ? 4.490 3.745 8.860 1.00 93.75 79 ILE A O 1
ATOM 612 N N . GLU A 1 80 ? 6.261 4.372 7.661 1.00 94.06 80 GLU A N 1
ATOM 613 C CA . GLU A 1 80 ? 6.996 4.840 8.833 1.00 94.06 80 GLU A CA 1
ATOM 614 C C . GLU A 1 80 ? 6.292 6.027 9.507 1.00 94.06 80 GLU A C 1
ATOM 616 O O . GLU A 1 80 ? 6.125 6.033 10.729 1.00 94.06 80 GLU A O 1
ATOM 621 N N . ARG A 1 81 ? 5.823 7.006 8.722 1.00 93.06 81 ARG A N 1
ATOM 622 C CA . ARG A 1 81 ? 5.026 8.134 9.232 1.00 93.06 81 ARG A CA 1
ATOM 623 C C . ARG A 1 81 ? 3.761 7.645 9.927 1.00 93.06 81 ARG A C 1
ATOM 625 O O . ARG A 1 81 ? 3.471 8.106 11.028 1.00 93.06 81 ARG A O 1
ATOM 632 N N . LEU A 1 82 ? 3.072 6.674 9.330 1.00 90.19 82 LEU A N 1
ATOM 633 C CA . LEU A 1 82 ? 1.917 6.012 9.927 1.00 90.19 82 LEU A CA 1
ATOM 634 C C . LEU A 1 82 ? 2.295 5.407 11.292 1.00 90.19 82 LEU A C 1
ATOM 636 O O . LEU A 1 82 ? 1.723 5.734 12.323 1.00 90.19 82 LEU A O 1
ATOM 640 N N . ARG A 1 83 ? 3.363 4.615 11.373 1.00 87.69 83 ARG A N 1
ATOM 641 C CA . ARG A 1 83 ? 3.798 4.018 12.649 1.00 87.69 83 ARG A CA 1
ATOM 642 C C . ARG A 1 83 ? 4.186 5.048 13.708 1.00 87.69 83 ARG A C 1
ATOM 644 O O . ARG A 1 83 ? 3.956 4.803 14.889 1.00 87.69 83 ARG A O 1
ATOM 651 N N . ARG A 1 84 ? 4.771 6.183 13.316 1.00 89.38 84 ARG A N 1
ATOM 652 C CA . ARG A 1 84 ? 5.124 7.269 14.245 1.00 89.38 84 ARG A CA 1
ATOM 653 C C . ARG A 1 84 ? 3.883 7.961 14.802 1.00 89.38 84 ARG A C 1
ATOM 655 O O . ARG A 1 84 ? 3.815 8.154 16.008 1.00 89.38 84 ARG A O 1
ATOM 662 N N . VAL A 1 85 ? 2.903 8.274 13.952 1.00 86.88 85 VAL A N 1
ATOM 663 C CA . VAL A 1 85 ? 1.645 8.909 14.381 1.00 86.88 85 VAL A CA 1
ATOM 664 C C . VAL A 1 85 ? 0.847 7.990 15.308 1.00 86.88 85 VAL A C 1
ATOM 666 O O . VAL A 1 85 ? 0.272 8.476 16.267 1.00 86.88 85 VAL A O 1
ATOM 669 N N . ARG A 1 86 ? 0.868 6.668 15.086 1.00 79.25 86 ARG A N 1
ATOM 670 C CA . ARG A 1 86 ? 0.184 5.692 15.960 1.00 79.25 86 ARG A CA 1
ATOM 671 C C . ARG A 1 86 ? 0.828 5.539 17.345 1.00 79.25 86 ARG A C 1
ATOM 673 O O . ARG A 1 86 ? 0.160 5.136 18.286 1.00 79.25 86 ARG A O 1
ATOM 680 N N . LYS A 1 87 ? 2.140 5.774 17.452 1.00 70.12 87 LYS A N 1
ATOM 681 C CA . LYS A 1 87 ? 2.890 5.706 18.721 1.00 70.12 87 LYS A CA 1
ATOM 682 C C . LYS A 1 87 ? 2.806 7.000 19.544 1.00 70.12 87 LYS A C 1
ATOM 684 O O . LYS A 1 87 ? 3.316 7.005 20.662 1.00 70.12 87 LYS A O 1
ATOM 689 N N . SER A 1 88 ? 2.253 8.072 18.972 1.00 52.91 88 SER A N 1
ATOM 690 C CA . SER A 1 88 ? 2.031 9.369 19.622 1.00 52.91 88 SER A CA 1
ATOM 691 C C . SER A 1 88 ? 0.644 9.451 20.239 1.00 52.91 88 SER A C 1
ATOM 693 O O . SER A 1 88 ? 0.502 10.333 21.113 1.00 52.91 88 SER A O 1
#